Protein AF-A0A136MBJ3-F1 (afdb_monomer)

Sequence (68 aa):
MGKHEIRLRRQRMSARGSDRYRNYNAVLKQHGNEKRIKQITRIFTFFLLIALIVIIFLAITRWEKKTN

Foldseek 3Di:
DPDPVVVVVPPPCDPVNVVVVVCVVVVVVVVVVVVVVVVVVVVVVVVVVVVVVVVVVVVVVVVVVVVD

Secondary structure (DSSP, 8-state):
--SHHHHHHHS---TTTHHHHHTHHHHHHHHHHHHHHHHHHHHHHHHHHHHHHHHHHHHHHHHHHHH-

Mean predicted aligned error: 14.16 Å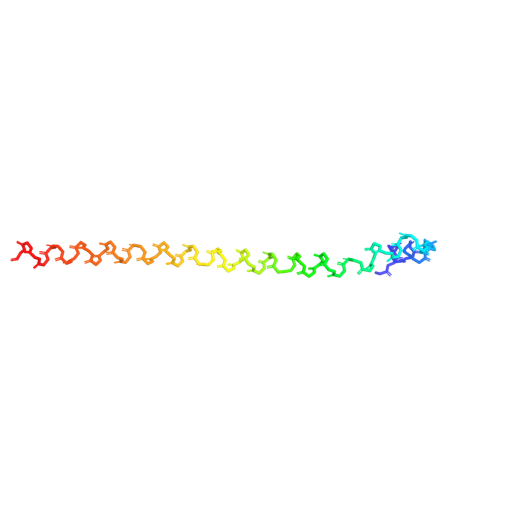

pLDDT: mean 75.44, std 15.22, range [55.47, 96.88]

Structure (mmCIF, N/CA/C/O backbone):
data_AF-A0A136MBJ3-F1
#
_entry.id   AF-A0A136MBJ3-F1
#
loop_
_atom_site.group_PDB
_atom_site.id
_atom_site.type_symbol
_atom_site.label_atom_id
_atom_site.label_alt_id
_atom_site.label_comp_id
_atom_site.label_asym_id
_atom_site.label_entity_id
_atom_site.label_seq_id
_atom_site.pdbx_PDB_ins_code
_atom_site.Cartn_x
_atom_site.Cartn_y
_atom_site.Cartn_z
_atom_site.occupancy
_atom_site.B_iso_or_equiv
_atom_site.auth_seq_id
_atom_site.auth_comp_id
_atom_site.auth_asym_id
_atom_site.auth_atom_id
_atom_site.pdbx_PDB_model_num
ATOM 1 N N . MET A 1 1 ? 28.414 13.833 -20.596 1.00 57.47 1 MET A N 1
ATOM 2 C CA . MET A 1 1 ? 28.106 13.233 -21.913 1.00 57.47 1 MET A CA 1
ATOM 3 C C . MET A 1 1 ? 29.396 13.113 -22.727 1.00 57.47 1 MET A C 1
ATOM 5 O O . MET A 1 1 ? 29.672 13.983 -23.531 1.00 57.47 1 MET A O 1
ATOM 9 N N . GLY A 1 2 ? 30.291 12.157 -22.436 1.00 58.00 2 GLY A N 1
ATOM 10 C CA . GLY A 1 2 ? 31.673 12.248 -22.961 1.00 58.00 2 GLY A CA 1
ATOM 11 C C . GLY A 1 2 ? 32.289 10.942 -23.442 1.00 58.00 2 GLY A C 1
ATOM 12 O O . GLY A 1 2 ? 32.591 10.799 -24.615 1.00 58.00 2 GLY A O 1
ATOM 13 N N . LYS A 1 3 ? 32.483 9.958 -22.559 1.00 56.50 3 LYS A N 1
ATOM 14 C CA . LYS A 1 3 ? 33.209 8.723 -22.926 1.00 56.50 3 LYS A CA 1
ATOM 15 C C . LYS A 1 3 ? 32.303 7.533 -23.261 1.00 56.50 3 LYS A C 1
ATOM 17 O O . LYS A 1 3 ? 32.654 6.719 -24.110 1.00 56.50 3 LYS A O 1
ATOM 22 N N . HIS A 1 4 ? 31.129 7.441 -22.633 1.00 55.47 4 HIS A N 1
ATOM 23 C CA . HIS A 1 4 ? 30.206 6.314 -22.828 1.00 55.47 4 HIS A CA 1
ATOM 24 C C . HIS A 1 4 ? 29.427 6.384 -24.151 1.00 55.47 4 HIS A C 1
ATOM 26 O O . HIS A 1 4 ? 29.260 5.368 -24.821 1.00 55.47 4 HIS A O 1
ATOM 32 N N . GLU A 1 5 ? 29.017 7.582 -24.569 1.00 59.94 5 GLU A N 1
ATOM 33 C CA . GLU A 1 5 ? 28.276 7.798 -25.821 1.00 59.94 5 GLU A CA 1
ATOM 34 C C . GLU A 1 5 ? 29.144 7.545 -27.067 1.00 59.94 5 GLU A C 1
ATOM 36 O O . GLU A 1 5 ? 28.673 6.970 -28.049 1.00 59.94 5 GLU A O 1
ATOM 41 N N . ILE A 1 6 ? 30.442 7.878 -27.009 1.00 59.53 6 ILE A N 1
ATOM 42 C CA . ILE A 1 6 ? 31.393 7.639 -28.109 1.00 59.53 6 ILE A CA 1
ATOM 43 C C . ILE A 1 6 ? 31.610 6.132 -28.335 1.00 59.53 6 ILE A C 1
ATOM 45 O O . ILE A 1 6 ? 31.724 5.692 -29.480 1.00 59.53 6 ILE A O 1
ATOM 49 N N . ARG A 1 7 ? 31.603 5.314 -27.269 1.00 59.31 7 ARG A N 1
ATOM 50 C CA . ARG A 1 7 ? 31.676 3.843 -27.385 1.00 59.31 7 ARG A CA 1
ATOM 51 C C . ARG A 1 7 ? 30.446 3.251 -28.073 1.00 59.31 7 ARG A C 1
ATOM 53 O O . ARG A 1 7 ? 30.608 2.368 -28.910 1.00 59.31 7 ARG A O 1
ATOM 60 N N . LEU A 1 8 ? 29.251 3.760 -27.764 1.00 59.06 8 LEU A N 1
ATOM 61 C CA . LEU A 1 8 ? 27.994 3.302 -28.370 1.00 59.06 8 LEU A CA 1
ATOM 62 C C . LEU A 1 8 ? 27.925 3.604 -29.874 1.00 59.06 8 LEU A C 1
ATOM 64 O O . LEU A 1 8 ? 27.435 2.775 -30.632 1.00 59.06 8 LEU A O 1
ATOM 68 N N . ARG A 1 9 ? 28.481 4.736 -30.329 1.00 60.97 9 ARG A N 1
ATOM 69 C CA . ARG A 1 9 ? 28.581 5.059 -31.767 1.00 60.97 9 ARG A CA 1
ATOM 70 C C . ARG A 1 9 ? 29.593 4.198 -32.532 1.00 60.97 9 ARG A C 1
ATOM 72 O O . ARG A 1 9 ? 29.455 4.044 -33.741 1.00 60.97 9 ARG A O 1
ATOM 79 N N . ARG A 1 10 ? 30.626 3.669 -31.861 1.00 59.97 10 ARG A N 1
ATOM 80 C CA . ARG A 1 10 ? 31.727 2.921 -32.504 1.00 59.97 10 ARG A CA 1
ATOM 81 C C . ARG A 1 10 ? 31.422 1.438 -32.711 1.00 59.97 10 ARG A C 1
ATOM 83 O O . ARG A 1 10 ? 32.033 0.808 -33.571 1.00 59.97 10 ARG A O 1
ATOM 90 N N . GLN A 1 11 ? 30.481 0.877 -31.955 1.00 60.41 11 GLN A N 1
ATOM 91 C CA . GLN A 1 11 ? 29.908 -0.426 -32.272 1.00 60.41 11 GLN A CA 1
ATOM 92 C C . GLN A 1 11 ? 28.899 -0.233 -33.404 1.00 60.41 11 GLN A C 1
ATOM 94 O O . GLN A 1 11 ? 27.772 0.190 -33.161 1.00 60.41 11 GLN A O 1
ATOM 99 N N . ARG A 1 12 ? 29.292 -0.539 -34.651 1.00 58.56 12 ARG A N 1
ATOM 100 C CA . ARG A 1 12 ? 28.319 -0.765 -35.732 1.00 58.56 12 ARG A CA 1
ATOM 101 C C . ARG A 1 12 ? 27.266 -1.717 -35.172 1.00 58.56 12 ARG A C 1
ATOM 103 O O . ARG A 1 12 ? 27.611 -2.846 -34.824 1.00 58.56 12 ARG A O 1
ATOM 110 N N . MET A 1 13 ? 26.021 -1.254 -35.038 1.00 58.78 13 MET A N 1
ATOM 111 C CA . MET A 1 13 ? 24.908 -2.127 -34.681 1.00 58.78 13 MET A CA 1
ATOM 112 C C . MET A 1 13 ? 24.875 -3.228 -35.737 1.00 58.78 13 MET A C 1
ATOM 114 O O . MET A 1 13 ? 24.487 -2.988 -36.877 1.00 58.78 13 MET A O 1
ATOM 118 N N . SER A 1 14 ? 25.365 -4.420 -35.400 1.00 60.03 14 SER A N 1
ATOM 119 C CA . SER A 1 14 ? 25.147 -5.571 -36.260 1.00 60.03 14 SER A CA 1
ATOM 120 C C . SER A 1 14 ? 23.638 -5.779 -36.325 1.00 60.03 14 SER A C 1
ATOM 122 O O . SER A 1 14 ? 22.944 -5.582 -35.323 1.00 60.03 14 SER A O 1
ATOM 124 N N . ALA A 1 15 ? 23.121 -6.189 -37.484 1.00 58.00 15 ALA A N 1
ATOM 125 C CA . ALA A 1 15 ? 21.689 -6.434 -37.685 1.00 58.00 15 ALA A CA 1
ATOM 126 C C . ALA A 1 15 ? 21.079 -7.391 -36.632 1.00 58.00 15 ALA A C 1
ATOM 128 O O . ALA A 1 15 ? 19.873 -7.411 -36.428 1.00 58.00 15 ALA A O 1
ATOM 129 N N . ARG A 1 16 ? 21.928 -8.151 -35.922 1.00 5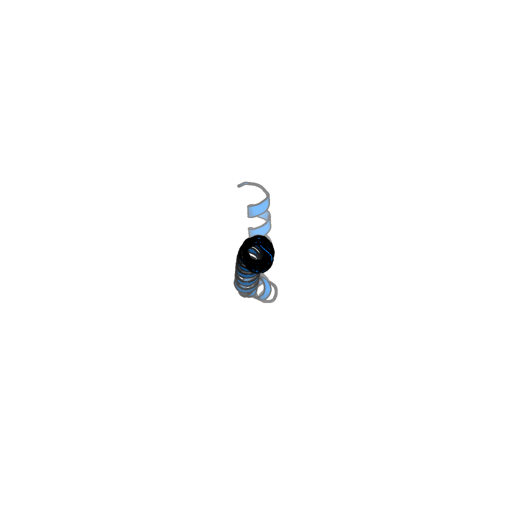5.59 16 ARG A N 1
ATOM 130 C CA . ARG A 1 16 ? 21.581 -9.093 -34.850 1.00 55.59 16 ARG A CA 1
ATOM 131 C C . ARG A 1 16 ? 21.577 -8.474 -33.439 1.00 55.59 16 ARG A C 1
ATOM 133 O O . ARG A 1 16 ? 20.976 -9.030 -32.526 1.00 55.59 16 ARG A O 1
ATOM 140 N N . GLY A 1 17 ? 22.261 -7.345 -33.231 1.00 56.41 17 GLY A N 1
ATOM 141 C CA . GLY A 1 17 ? 22.282 -6.593 -31.969 1.00 56.41 17 GLY A CA 1
ATOM 142 C C . GLY A 1 17 ? 21.158 -5.558 -31.858 1.00 56.41 17 GLY A C 1
ATOM 143 O O . GLY A 1 17 ? 20.694 -5.279 -30.752 1.00 56.41 17 GLY A O 1
ATOM 144 N N . SER A 1 18 ? 20.675 -5.039 -32.991 1.00 57.69 18 SER A N 1
ATOM 145 C CA . SER A 1 18 ? 19.546 -4.099 -33.070 1.00 57.69 18 SER A CA 1
ATOM 146 C C . SER A 1 18 ? 18.220 -4.696 -32.587 1.00 57.69 18 SER A C 1
ATOM 148 O O . SER A 1 18 ? 17.408 -3.974 -32.009 1.00 57.69 18 SER A O 1
ATOM 150 N N . ASP A 1 19 ? 18.014 -6.009 -32.724 1.00 58.00 19 ASP A N 1
ATOM 151 C CA . ASP A 1 19 ? 16.812 -6.683 -32.206 1.00 58.00 19 ASP A CA 1
ATOM 152 C C . ASP A 1 19 ? 16.722 -6.652 -30.673 1.00 58.00 19 ASP A C 1
ATOM 154 O O . ASP A 1 19 ? 15.631 -6.544 -30.108 1.00 58.00 19 ASP A O 1
ATOM 158 N N . ARG A 1 20 ? 17.866 -6.643 -29.976 1.00 56.56 20 ARG A N 1
ATOM 159 C CA . ARG A 1 20 ? 17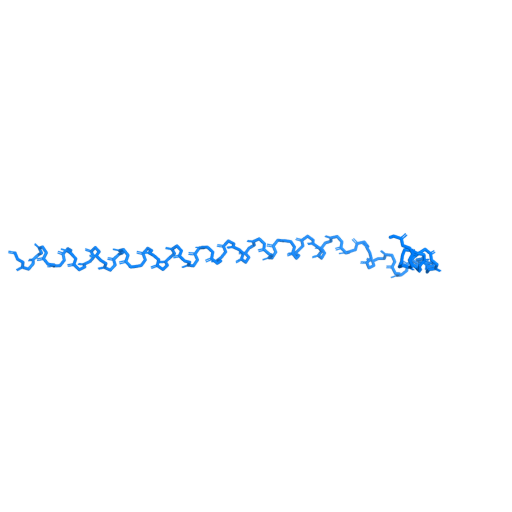.897 -6.529 -28.510 1.00 56.56 20 ARG A CA 1
ATOM 160 C C . ARG A 1 20 ? 17.470 -5.131 -28.041 1.00 56.56 20 ARG A C 1
ATOM 162 O O . ARG A 1 20 ? 16.818 -5.008 -27.009 1.00 56.56 20 ARG A O 1
ATOM 169 N N . TYR A 1 21 ? 17.775 -4.096 -28.829 1.00 59.19 21 TYR A N 1
ATOM 170 C CA . TYR A 1 21 ? 17.328 -2.721 -28.583 1.00 59.19 21 TYR A CA 1
ATOM 171 C C . TYR A 1 21 ? 15.867 -2.481 -29.000 1.00 59.19 21 TYR A C 1
ATOM 173 O O . TYR A 1 21 ? 15.198 -1.666 -28.367 1.00 59.19 21 TYR A O 1
ATOM 181 N N . ARG A 1 22 ? 15.325 -3.226 -29.980 1.00 61.56 22 ARG A N 1
ATOM 182 C CA . ARG A 1 22 ? 13.881 -3.195 -30.310 1.00 61.56 22 ARG A CA 1
ATOM 183 C C . ARG A 1 22 ? 13.017 -3.693 -29.149 1.00 61.56 22 ARG A C 1
ATOM 185 O O . ARG A 1 22 ? 12.019 -3.056 -28.822 1.00 61.56 22 ARG A O 1
ATOM 192 N N . ASN A 1 23 ? 13.433 -4.773 -28.484 1.00 63.19 23 ASN A N 1
ATOM 193 C CA . ASN A 1 23 ? 12.717 -5.332 -27.328 1.00 63.19 23 ASN A CA 1
ATOM 194 C C . ASN A 1 23 ? 13.015 -4.630 -25.993 1.00 63.19 23 ASN A C 1
ATOM 196 O O . ASN A 1 23 ? 12.320 -4.870 -25.005 1.00 63.19 23 ASN A O 1
ATOM 200 N N . TYR A 1 24 ? 13.998 -3.728 -25.941 1.00 64.94 24 TYR A N 1
ATOM 201 C CA . TYR A 1 24 ? 14.361 -3.021 -24.711 1.00 64.94 24 TYR A CA 1
ATOM 202 C C . TYR A 1 24 ? 13.216 -2.145 -24.177 1.00 64.94 24 TYR A C 1
ATOM 204 O O . TYR A 1 24 ? 12.983 -2.082 -22.971 1.00 64.94 24 TYR A O 1
ATOM 212 N N . ASN A 1 25 ? 12.425 -1.551 -25.075 1.00 65.38 25 ASN A N 1
ATOM 213 C CA . ASN A 1 25 ? 11.239 -0.772 -24.709 1.00 65.38 25 ASN A CA 1
ATOM 214 C C . ASN A 1 25 ? 10.155 -1.626 -24.032 1.00 65.38 25 ASN A C 1
ATOM 216 O O . ASN A 1 25 ? 9.502 -1.162 -23.097 1.00 65.38 25 ASN A O 1
ATOM 220 N N . ALA A 1 26 ? 9.975 -2.877 -24.469 1.00 68.12 26 ALA A N 1
ATOM 221 C CA . ALA A 1 26 ? 9.007 -3.794 -23.870 1.00 68.12 26 ALA A CA 1
ATOM 222 C C . ALA A 1 26 ? 9.428 -4.200 -22.448 1.00 68.12 26 ALA A C 1
ATOM 224 O O . ALA A 1 26 ? 8.616 -4.137 -21.526 1.00 68.12 26 ALA A O 1
ATOM 225 N N . VAL A 1 27 ? 10.716 -4.508 -22.253 1.00 70.38 27 VAL A N 1
ATOM 226 C CA . VAL A 1 27 ? 11.290 -4.836 -20.936 1.00 70.38 27 VAL A CA 1
ATOM 227 C C . VAL A 1 27 ? 11.195 -3.645 -19.977 1.00 70.38 27 VAL A C 1
ATOM 229 O O . VAL A 1 27 ? 10.779 -3.804 -18.831 1.00 70.38 27 VAL A O 1
ATOM 232 N N . LEU A 1 28 ? 11.500 -2.430 -20.443 1.00 72.88 28 LEU A N 1
ATOM 233 C CA . LEU A 1 28 ? 11.358 -1.209 -19.642 1.00 72.88 28 LEU A CA 1
ATOM 234 C C . LEU A 1 28 ? 9.904 -0.942 -19.233 1.00 72.88 28 LEU A C 1
ATOM 236 O O . LEU A 1 28 ? 9.645 -0.577 -18.084 1.00 72.88 28 LEU A O 1
ATOM 240 N N . LYS A 1 29 ? 8.948 -1.146 -20.147 1.00 71.38 29 LYS A N 1
ATOM 241 C CA . LYS A 1 29 ? 7.515 -0.977 -19.869 1.00 71.38 29 LYS A CA 1
ATOM 242 C C . LYS A 1 29 ? 7.019 -2.003 -18.850 1.00 71.38 29 LYS A C 1
ATOM 244 O O . LYS A 1 29 ? 6.298 -1.637 -17.923 1.00 71.38 29 LYS A O 1
ATOM 249 N N . GLN 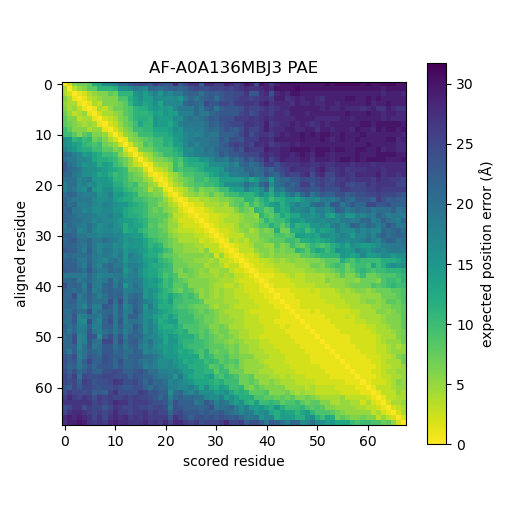A 1 30 ? 7.450 -3.258 -18.976 1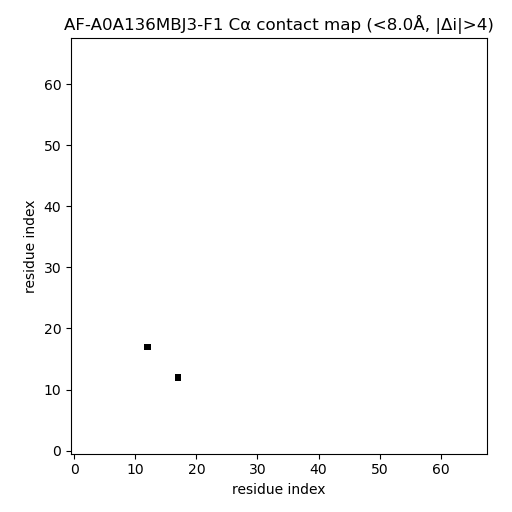.00 71.06 30 GLN A N 1
ATOM 250 C CA . GLN A 1 30 ? 7.152 -4.308 -18.005 1.00 71.06 30 GLN A CA 1
ATOM 251 C C . GLN A 1 30 ? 7.716 -3.960 -16.622 1.00 71.06 30 GLN A C 1
ATOM 253 O O . GLN A 1 30 ? 6.984 -3.983 -15.635 1.00 71.06 30 GLN A O 1
ATOM 258 N N . HIS A 1 31 ? 8.973 -3.524 -16.556 1.00 69.19 31 HIS A N 1
ATOM 259 C CA . HIS A 1 31 ? 9.614 -3.157 -15.296 1.00 69.19 31 HIS A CA 1
ATOM 260 C C . HIS A 1 31 ? 8.972 -1.918 -14.643 1.00 69.19 31 HIS A C 1
ATOM 262 O O . HIS A 1 31 ? 8.851 -1.833 -13.419 1.00 69.19 31 HIS A O 1
ATOM 268 N N . GLY A 1 32 ? 8.508 -0.960 -15.452 1.00 68.25 32 GLY A N 1
ATOM 269 C CA . GLY A 1 32 ? 7.719 0.180 -14.983 1.00 68.25 32 GLY A CA 1
ATOM 270 C C . GLY A 1 32 ? 6.373 -0.239 -14.383 1.00 68.25 32 GLY A C 1
ATOM 271 O O . GLY A 1 32 ? 6.008 0.229 -13.302 1.00 68.25 32 GLY A O 1
ATOM 272 N N . ASN A 1 33 ? 5.663 -1.159 -15.039 1.00 71.06 33 ASN A N 1
ATOM 273 C CA . ASN A 1 33 ? 4.392 -1.697 -14.548 1.00 71.06 33 ASN A CA 1
ATOM 274 C C . ASN A 1 33 ? 4.574 -2.510 -13.260 1.00 71.06 33 ASN A C 1
ATOM 276 O O . ASN A 1 33 ? 3.820 -2.318 -12.309 1.00 71.06 33 ASN A O 1
ATOM 280 N N . GLU A 1 34 ? 5.611 -3.345 -13.180 1.00 73.25 34 GLU A N 1
ATOM 281 C CA . GLU A 1 34 ? 5.943 -4.110 -11.972 1.00 73.25 34 GLU A CA 1
ATOM 282 C C . GLU A 1 34 ? 6.229 -3.197 -10.774 1.00 73.25 34 GLU A C 1
ATOM 284 O O . GLU A 1 34 ? 5.779 -3.476 -9.661 1.00 73.25 34 GLU A O 1
ATOM 289 N N . LYS A 1 35 ? 6.929 -2.073 -10.984 1.00 74.25 35 LYS A N 1
ATOM 290 C CA . LYS A 1 35 ? 7.178 -1.085 -9.921 1.00 74.25 35 LYS A CA 1
ATOM 291 C C . LYS A 1 35 ? 5.887 -0.436 -9.419 1.00 74.25 35 LYS A C 1
ATOM 293 O O . LYS A 1 35 ? 5.718 -0.303 -8.208 1.00 74.25 35 LYS A O 1
ATOM 298 N N . ARG A 1 36 ? 4.970 -0.073 -10.324 1.00 76.50 36 ARG A N 1
ATOM 299 C CA . ARG A 1 36 ? 3.660 0.498 -9.960 1.00 76.50 36 ARG A CA 1
ATOM 300 C C . ARG A 1 36 ? 2.805 -0.510 -9.196 1.00 76.50 36 ARG A C 1
ATOM 302 O O . ARG A 1 36 ? 2.277 -0.177 -8.141 1.00 76.50 36 ARG A O 1
ATOM 309 N N . ILE A 1 37 ? 2.735 -1.752 -9.676 1.00 80.38 37 ILE A N 1
ATOM 310 C CA . ILE A 1 37 ? 1.980 -2.826 -9.019 1.00 80.38 37 ILE A CA 1
ATOM 311 C C . ILE A 1 37 ? 2.532 -3.084 -7.613 1.00 80.38 37 ILE A C 1
ATOM 313 O O . ILE A 1 37 ? 1.750 -3.144 -6.673 1.00 80.38 37 ILE A O 1
ATOM 317 N N . LYS A 1 38 ? 3.860 -3.141 -7.434 1.00 80.94 38 LYS A N 1
ATOM 318 C CA . LYS A 1 38 ? 4.486 -3.308 -6.107 1.00 80.94 38 LYS A CA 1
ATOM 319 C C . LYS A 1 38 ? 4.171 -2.170 -5.133 1.00 80.94 38 LYS A C 1
ATOM 321 O O . LYS A 1 38 ? 4.050 -2.408 -3.934 1.00 80.94 38 LYS A O 1
ATOM 326 N N . GLN A 1 39 ? 4.061 -0.934 -5.620 1.00 83.94 39 GLN A N 1
ATOM 327 C CA . GLN A 1 39 ? 3.656 0.196 -4.779 1.00 83.94 39 GLN A CA 1
ATOM 328 C C . GLN A 1 39 ? 2.184 0.088 -4.370 1.00 83.94 39 GLN A C 1
ATOM 330 O O . GLN A 1 39 ? 1.870 0.243 -3.191 1.00 83.94 39 GLN A O 1
ATOM 335 N N . ILE A 1 40 ? 1.302 -0.235 -5.320 1.00 87.94 40 ILE A N 1
ATOM 336 C CA . ILE A 1 40 ? -0.136 -0.394 -5.068 1.00 87.94 40 ILE A CA 1
ATOM 337 C C . ILE A 1 40 ? -0.386 -1.537 -4.082 1.00 87.94 40 ILE A C 1
ATOM 339 O O . ILE A 1 40 ? -1.108 -1.346 -3.106 1.00 87.94 40 ILE A O 1
ATOM 343 N N . THR A 1 41 ? 0.248 -2.697 -4.276 1.00 88.81 41 THR A N 1
ATOM 344 C CA . THR A 1 41 ? 0.082 -3.843 -3.371 1.00 88.81 41 THR A CA 1
ATOM 345 C C . THR A 1 41 ? 0.580 -3.533 -1.967 1.00 88.81 41 THR A C 1
ATOM 347 O O . THR A 1 41 ? -0.096 -3.885 -1.006 1.00 88.81 41 THR A O 1
ATOM 350 N N . ARG A 1 42 ? 1.698 -2.809 -1.821 1.00 89.38 42 ARG A N 1
ATOM 351 C CA . ARG A 1 42 ? 2.191 -2.380 -0.505 1.00 89.38 42 ARG A CA 1
ATOM 352 C C . ARG A 1 42 ? 1.170 -1.492 0.218 1.00 89.38 42 ARG A C 1
ATOM 354 O O . ARG A 1 42 ? 0.857 -1.755 1.376 1.00 89.38 42 ARG A O 1
ATOM 361 N N . ILE A 1 43 ? 0.619 -0.476 -0.447 1.00 92.38 43 ILE A N 1
ATOM 362 C CA . ILE A 1 43 ? -0.395 0.406 0.162 1.00 92.38 43 ILE A CA 1
ATOM 363 C C . ILE A 1 43 ? -1.659 -0.390 0.514 1.00 92.38 43 ILE A C 1
ATOM 365 O O . ILE A 1 43 ? -2.189 -0.259 1.616 1.00 92.38 43 ILE A O 1
ATOM 369 N N . PHE A 1 44 ? -2.094 -1.271 -0.387 1.00 94.56 44 PHE A N 1
ATOM 370 C CA . PHE A 1 44 ? -3.264 -2.117 -0.183 1.00 94.56 44 PHE A CA 1
ATOM 371 C C . PHE A 1 44 ? -3.108 -3.054 1.025 1.00 94.56 44 PHE A C 1
ATOM 373 O O . PHE A 1 44 ? -4.041 -3.199 1.810 1.00 94.56 44 PHE A O 1
ATOM 380 N N . THR A 1 45 ? -1.918 -3.629 1.242 1.00 93.62 45 THR A N 1
ATOM 381 C CA . THR A 1 45 ? -1.665 -4.467 2.427 1.00 93.62 45 THR A CA 1
ATOM 382 C C . THR A 1 45 ? -1.783 -3.695 3.741 1.00 93.62 45 THR A C 1
ATOM 384 O O . THR A 1 45 ? -2.379 -4.205 4.687 1.00 93.62 45 THR A O 1
ATOM 387 N N . PHE A 1 46 ? -1.290 -2.454 3.805 1.00 93.12 46 PHE A N 1
ATOM 388 C CA . PHE A 1 46 ? -1.454 -1.621 5.001 1.00 93.12 46 PHE A CA 1
ATOM 389 C C . PHE A 1 46 ? -2.916 -1.235 5.231 1.00 93.12 46 PHE A C 1
ATOM 391 O O . PHE A 1 46 ? -3.387 -1.280 6.365 1.00 93.12 46 PHE A O 1
ATOM 398 N N . PHE A 1 47 ? -3.650 -0.918 4.163 1.00 95.50 47 PHE A N 1
ATOM 399 C CA . PHE A 1 47 ? -5.081 -0.638 4.247 1.00 95.50 47 PHE A CA 1
ATOM 400 C C . PHE A 1 47 ? -5.867 -1.832 4.811 1.00 95.50 47 PHE A C 1
ATOM 402 O O . PHE A 1 47 ? -6.677 -1.657 5.720 1.00 95.50 47 PHE A O 1
ATOM 409 N N . LEU A 1 48 ? -5.582 -3.051 4.337 1.00 95.50 48 LEU A N 1
ATOM 410 C CA . LEU A 1 48 ? -6.212 -4.271 4.850 1.00 95.50 48 LEU A CA 1
ATOM 411 C C . LEU A 1 48 ? -5.901 -4.522 6.330 1.00 95.50 48 LEU A C 1
ATOM 413 O O . LEU A 1 48 ? -6.798 -4.901 7.079 1.00 95.50 48 LEU A O 1
ATOM 417 N N . LEU A 1 49 ? -4.660 -4.287 6.765 1.00 96.12 49 LEU A N 1
ATOM 418 C CA . LEU A 1 49 ? -4.285 -4.425 8.176 1.00 96.12 49 LEU A CA 1
ATOM 419 C C . LEU A 1 49 ? -5.060 -3.451 9.070 1.00 96.12 49 LEU A C 1
ATOM 421 O O . LEU A 1 49 ? -5.577 -3.854 10.110 1.00 96.12 49 LEU A O 1
ATOM 425 N N . ILE A 1 50 ? -5.190 -2.189 8.654 1.00 95.88 50 ILE A N 1
ATOM 426 C CA . ILE A 1 50 ? -5.962 -1.187 9.401 1.00 95.88 50 ILE A CA 1
ATOM 427 C C . ILE A 1 50 ? -7.442 -1.584 9.450 1.00 95.88 50 ILE A C 1
ATOM 429 O O . ILE A 1 50 ? -8.048 -1.559 10.520 1.00 95.88 50 ILE A O 1
ATOM 433 N N . ALA A 1 51 ? -8.018 -2.002 8.320 1.00 96.50 51 ALA A N 1
ATOM 434 C CA . ALA A 1 51 ? -9.406 -2.451 8.259 1.00 96.50 51 ALA A CA 1
ATOM 435 C C . ALA A 1 51 ? -9.669 -3.640 9.200 1.00 96.50 51 ALA A C 1
ATOM 437 O O . ALA A 1 51 ? -10.682 -3.661 9.899 1.00 96.50 51 ALA A O 1
ATOM 438 N N . LEU A 1 52 ? -8.736 -4.594 9.275 1.00 96.88 52 LEU A N 1
ATOM 439 C CA . LEU A 1 52 ? -8.824 -5.736 10.185 1.00 96.88 52 LEU A CA 1
ATOM 440 C C . LEU A 1 52 ? -8.872 -5.291 11.656 1.00 96.88 52 LEU A C 1
ATOM 442 O O . LEU A 1 52 ? -9.726 -5.758 12.409 1.00 96.88 52 LEU A O 1
ATOM 446 N N . ILE A 1 53 ? -8.006 -4.354 12.052 1.00 96.81 53 ILE A N 1
ATOM 447 C CA . ILE A 1 53 ? -7.988 -3.801 13.415 1.00 96.81 53 ILE A CA 1
ATOM 448 C C . ILE A 1 53 ? -9.327 -3.128 13.744 1.00 96.81 53 ILE A C 1
ATOM 450 O O . ILE A 1 53 ? -9.884 -3.357 14.817 1.00 96.81 53 ILE A O 1
ATOM 454 N N . VAL A 1 54 ? -9.881 -2.348 12.810 1.00 96.62 54 VAL A N 1
ATOM 455 C CA . VAL A 1 54 ? -11.182 -1.681 12.987 1.00 96.62 54 VAL A CA 1
ATOM 456 C C . VAL A 1 54 ? -12.309 -2.698 13.169 1.00 96.62 54 VAL A C 1
ATOM 458 O O . VAL A 1 54 ? -13.145 -2.528 14.054 1.00 96.62 54 VAL A O 1
ATOM 461 N N . ILE A 1 55 ? -12.329 -3.777 12.381 1.00 96.19 55 ILE A N 1
ATOM 462 C CA . ILE A 1 55 ? -13.342 -4.836 12.507 1.00 96.19 55 ILE A CA 1
ATOM 463 C C . ILE A 1 55 ? -13.263 -5.504 13.882 1.00 96.19 55 ILE A C 1
ATOM 465 O O . ILE A 1 55 ? -14.296 -5.693 14.524 1.00 96.19 55 ILE A O 1
ATOM 469 N N . ILE A 1 56 ? -12.057 -5.828 14.355 1.00 95.94 56 ILE A N 1
ATOM 470 C CA . ILE A 1 56 ? -11.856 -6.426 15.683 1.00 95.94 56 ILE A CA 1
ATOM 471 C C . ILE A 1 56 ? -12.348 -5.471 16.776 1.00 95.94 56 ILE A C 1
ATOM 473 O O . ILE A 1 56 ? -13.082 -5.886 17.671 1.00 95.94 56 ILE A O 1
ATOM 477 N N . PHE A 1 57 ? -12.012 -4.186 16.678 1.00 96.00 57 PHE A N 1
ATOM 478 C CA . PHE A 1 57 ? -12.463 -3.172 17.629 1.00 96.00 57 PHE A CA 1
ATOM 479 C C . PHE A 1 57 ? -13.996 -3.051 17.666 1.00 96.00 57 PHE A C 1
ATOM 481 O O . PHE A 1 57 ? -14.608 -3.026 18.737 1.00 96.00 57 PHE A O 1
ATOM 488 N N . LEU A 1 58 ? -14.644 -3.043 16.497 1.00 95.19 58 LEU A N 1
ATOM 489 C CA . LEU A 1 58 ? -16.105 -3.033 16.401 1.00 95.19 58 LEU A CA 1
ATOM 490 C C . LEU A 1 58 ? -16.733 -4.311 16.967 1.00 95.19 58 LEU A C 1
ATOM 492 O O . LEU A 1 58 ? -17.786 -4.247 17.599 1.00 95.19 58 LEU A O 1
ATOM 496 N N . ALA A 1 59 ? -16.098 -5.467 16.771 1.00 92.94 59 ALA A N 1
ATOM 497 C CA . ALA A 1 59 ? -16.568 -6.725 17.334 1.00 92.94 59 ALA A CA 1
ATOM 498 C C . ALA A 1 59 ? -16.521 -6.703 18.869 1.00 92.94 59 ALA A C 1
ATOM 500 O O . ALA A 1 59 ? -17.521 -7.040 19.499 1.00 92.94 59 ALA A O 1
ATOM 501 N N . ILE A 1 60 ? -15.412 -6.240 19.458 1.00 94.00 60 ILE A N 1
ATOM 502 C CA . ILE A 1 60 ? -15.243 -6.128 20.916 1.00 94.00 60 ILE A CA 1
ATOM 503 C C . ILE A 1 60 ? -16.278 -5.166 21.506 1.00 94.00 60 ILE A C 1
ATOM 505 O O . ILE A 1 60 ? -17.043 -5.551 22.388 1.00 94.00 60 ILE A O 1
ATOM 509 N N . THR A 1 61 ? -16.374 -3.947 20.969 1.00 91.00 61 THR A N 1
ATOM 510 C CA . THR A 1 61 ? -17.323 -2.932 21.470 1.00 91.00 61 THR A CA 1
ATOM 511 C C . THR A 1 61 ? -18.781 -3.380 21.344 1.00 91.00 61 THR A C 1
ATOM 513 O O . THR A 1 61 ? -19.606 -3.112 22.221 1.00 91.00 61 THR A O 1
ATOM 516 N N . ARG A 1 62 ? -19.123 -4.107 20.272 1.00 89.00 62 ARG A N 1
ATOM 517 C CA . ARG A 1 62 ? -20.450 -4.713 20.111 1.00 89.00 62 ARG A CA 1
ATOM 518 C C . ARG A 1 62 ? -20.704 -5.825 21.129 1.00 89.00 62 ARG A C 1
ATOM 520 O O . ARG A 1 62 ? -21.851 -6.012 21.530 1.00 89.00 62 ARG A O 1
ATOM 527 N N . TRP A 1 63 ? -19.674 -6.565 21.525 1.00 88.88 63 TRP A N 1
ATOM 528 C CA . TRP A 1 63 ? -19.800 -7.65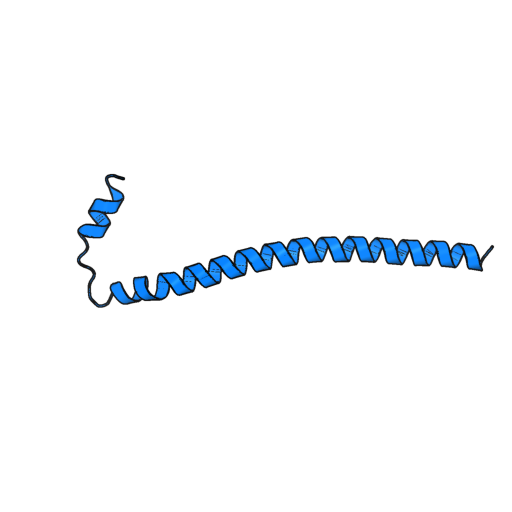3 22.491 1.00 88.88 63 TRP A CA 1
ATOM 529 C C . TRP A 1 63 ? -19.977 -7.134 23.921 1.00 88.88 63 TRP A C 1
ATOM 531 O O . TRP A 1 63 ? -20.843 -7.635 24.642 1.00 88.88 63 TRP A O 1
ATOM 541 N N . GLU A 1 64 ? -19.263 -6.068 24.289 1.00 82.88 64 GLU A N 1
ATOM 542 C CA . GLU A 1 64 ? -19.449 -5.366 25.5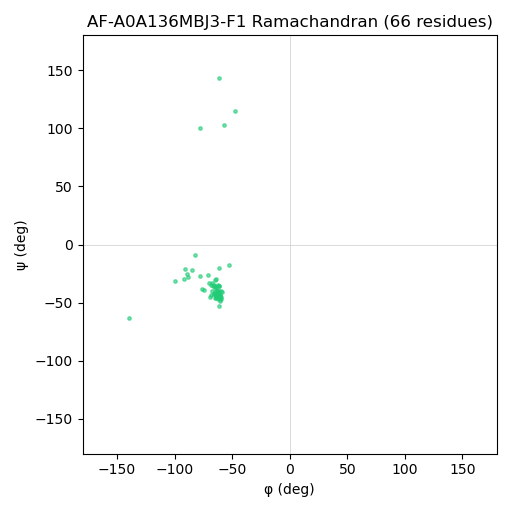67 1.00 82.88 64 GLU A CA 1
ATOM 543 C C . GLU A 1 64 ? -20.872 -4.815 25.704 1.00 82.88 64 GLU A C 1
ATOM 545 O O . GLU A 1 64 ? -21.538 -5.084 26.700 1.00 82.88 64 GLU A O 1
ATOM 550 N N . LYS A 1 65 ? -21.393 -4.148 24.662 1.00 78.00 65 LYS A N 1
ATOM 551 C CA . LYS A 1 65 ? -22.781 -3.646 24.635 1.00 78.00 65 LYS A CA 1
ATOM 552 C C . LYS A 1 65 ? -23.862 -4.721 24.738 1.00 78.00 65 LYS A C 1
ATOM 554 O O . LYS A 1 65 ? -25.010 -4.382 24.985 1.00 78.00 65 LYS A O 1
ATOM 559 N N . LYS A 1 66 ? -23.544 -5.980 24.427 1.00 75.06 66 LYS A N 1
ATOM 560 C CA . LYS A 1 66 ? -24.500 -7.092 24.534 1.00 75.06 66 LYS A CA 1
ATOM 561 C C . LYS A 1 66 ? -24.466 -7.736 25.923 1.00 75.06 66 LYS A C 1
ATOM 563 O O . LYS A 1 66 ? -25.428 -8.394 26.301 1.00 75.06 66 LYS A O 1
ATOM 568 N N . THR A 1 67 ? -23.337 -7.618 26.6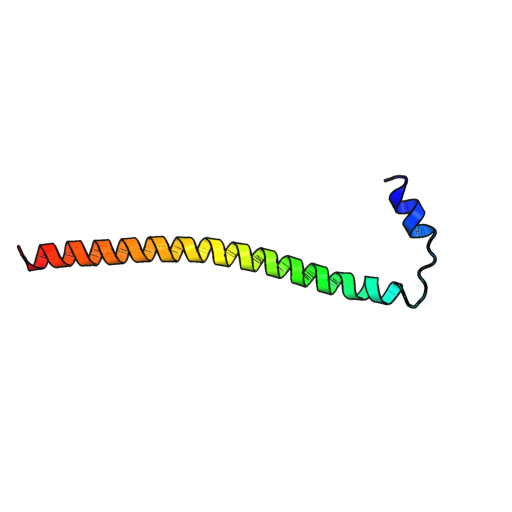20 1.00 77.00 67 THR A N 1
ATOM 569 C CA . THR A 1 67 ? -23.095 -8.281 27.908 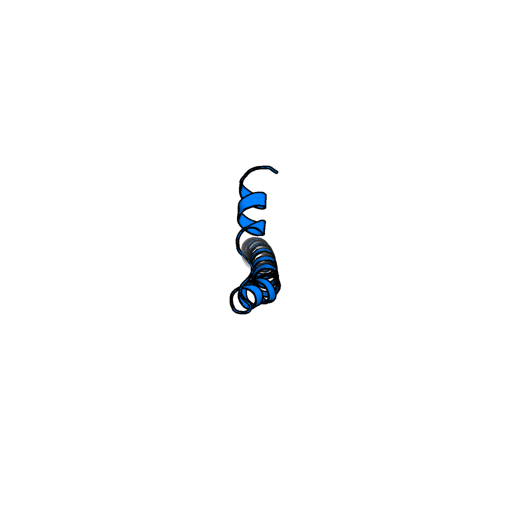1.00 77.00 67 THR A CA 1
ATOM 570 C C . THR A 1 67 ? -23.501 -7.406 29.096 1.00 77.00 67 THR A C 1
ATOM 572 O O . THR A 1 67 ? -23.891 -7.950 30.124 1.00 77.00 67 THR A O 1
ATOM 575 N N . ASN A 1 68 ? -23.415 -6.082 28.945 1.00 56.03 68 ASN A N 1
ATOM 576 C CA . ASN A 1 68 ? -23.905 -5.075 29.895 1.00 56.03 68 ASN A CA 1
ATOM 577 C C . ASN A 1 68 ? -25.342 -4.669 29.549 1.00 56.03 68 ASN A C 1
ATOM 579 O O . ASN A 1 68 ? -26.159 -4.525 30.481 1.00 56.03 68 ASN A O 1
#

Solvent-accessible surface area (backbone atoms only — not comparable to full-atom values): 3982 Å² total; per-residue (Å²): 143,70,72,67,64,56,52,60,70,67,51,73,75,46,86,79,55,48,57,59,60,65,50,41,60,57,54,51,52,49,53,51,49,51,54,52,50,54,52,52,52,53,55,49,53,54,51,52,54,52,52,50,53,51,52,52,52,52,51,51,57,54,48,51,69,70,75,109

Radius of gyration: 26.92 Å; Cα contacts (8 Å, |Δi|>4): 1; chains: 1; bounding box: 58×22×68 Å